Protein AF-A0A380X778-F1 (afdb_monomer)

Secondary structure (DSSP, 8-state):
-EEEETTS-EEEEEEE-TTSEEEEEE--SSSS-EEEEEETTSPPPB-TT-PBPTT---EE-TT------

Solvent-accessible surface area (backbone atoms only — not comparable to full-atom values): 4316 Å² total; per-residue (Å²): 89,80,43,36,30,70,86,70,40,48,28,33,48,79,46,75,46,98,84,49,33,29,37,32,42,35,64,58,97,51,98,66,66,51,76,48,70,25,36,70,86,29,42,66,64,52,51,98,86,69,44,75,53,91,89,68,70,38,51,49,70,94,82,76,84,76,81,85,132

Radius of gyration: 12.88 Å; Cα contacts (8 Å, |Δi|>4): 119; chains: 1; bounding box: 30×42×26 Å

Foldseek 3Di:
DWWAWQVRWIWDFPDADPVQKTWIWTDDPDPGTDIAIDGNVQHHDAPPVRHDPVVHIGTDDPPPPDDDD

pLDDT: mean 79.56, std 14.52, range [34.69, 94.56]

Sequence (69 aa):
MKVTLRNGNYAEIVYESPFGKLLVVEQTDSELPA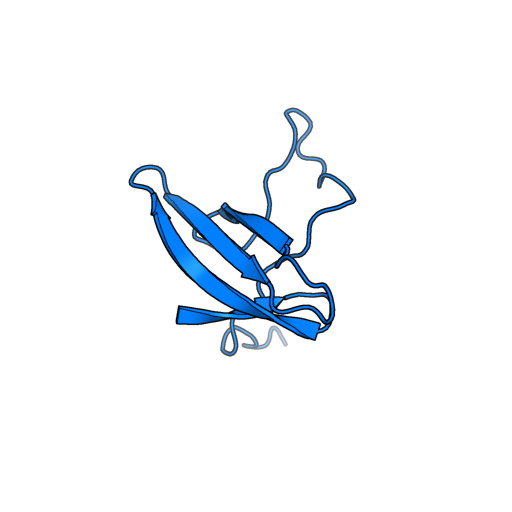VHWHNADGSYHKDEDNQVISNELDIIWEGQNEVTV

Structure (mmCIF, N/CA/C/O backbone):
data_AF-A0A380X778-F1
#
_entry.id   AF-A0A380X778-F1
#
loop_
_atom_site.group_PDB
_atom_site.id
_atom_site.type_symbol
_atom_site.label_atom_id
_atom_site.label_alt_id
_atom_site.label_comp_id
_atom_site.label_asym_id
_atom_site.label_entity_id
_atom_site.label_seq_id
_atom_site.pdbx_PDB_ins_code
_atom_site.Cartn_x
_atom_site.Cartn_y
_atom_site.Cartn_z
_atom_site.occupancy
_atom_site.B_iso_or_equiv
_atom_site.auth_seq_id
_atom_site.auth_comp_id
_atom_site.auth_asym_id
_atom_site.auth_atom_id
_atom_site.pdbx_PDB_model_num
ATOM 1 N N . MET A 1 1 ? -6.875 1.826 -6.443 1.00 83.44 1 MET A N 1
ATOM 2 C CA . MET A 1 1 ? -7.209 0.373 -6.401 1.00 83.44 1 MET A CA 1
ATOM 3 C C . MET A 1 1 ? -7.311 -0.036 -4.942 1.00 83.44 1 MET A C 1
ATOM 5 O O . MET A 1 1 ? -6.394 0.290 -4.200 1.00 83.44 1 MET A O 1
ATOM 9 N N . LYS A 1 2 ? -8.413 -0.664 -4.512 1.00 87.00 2 LYS A N 1
ATOM 10 C CA . LYS A 1 2 ? -8.619 -1.027 -3.101 1.00 87.00 2 LYS A CA 1
ATOM 11 C C . LYS A 1 2 ? -8.008 -2.397 -2.808 1.00 87.00 2 LYS A C 1
ATOM 13 O O . LYS A 1 2 ? -8.205 -3.319 -3.593 1.00 87.00 2 LYS A O 1
ATOM 18 N N . VAL A 1 3 ? -7.288 -2.503 -1.699 1.00 88.69 3 VAL A N 1
ATOM 19 C CA . VAL A 1 3 ? -6.605 -3.716 -1.241 1.00 88.69 3 VAL A CA 1
ATOM 20 C C . VAL A 1 3 ? -6.867 -3.951 0.243 1.00 88.69 3 VAL A C 1
ATOM 22 O O . VAL A 1 3 ? -7.269 -3.034 0.965 1.00 88.69 3 VAL A O 1
ATOM 25 N N . THR A 1 4 ? -6.639 -5.179 0.692 1.00 89.50 4 THR A N 1
ATOM 26 C CA . THR A 1 4 ? -6.703 -5.553 2.106 1.00 89.50 4 THR A CA 1
ATOM 27 C C . THR A 1 4 ? -5.279 -5.724 2.613 1.00 89.50 4 THR A C 1
ATOM 29 O O . THR A 1 4 ? -4.472 -6.382 1.964 1.00 89.50 4 THR A O 1
ATOM 32 N N . LEU A 1 5 ? -4.950 -5.121 3.749 1.00 86.62 5 LEU A N 1
ATOM 33 C CA . LEU A 1 5 ? -3.663 -5.298 4.411 1.00 86.62 5 LEU A CA 1
ATOM 34 C C . LEU A 1 5 ? -3.707 -6.496 5.363 1.00 86.62 5 LEU A C 1
ATOM 36 O O . LEU A 1 5 ? -4.771 -6.933 5.802 1.00 86.62 5 LEU A O 1
ATOM 40 N N . ARG A 1 6 ? -2.538 -7.021 5.734 1.00 84.56 6 ARG A N 1
ATOM 41 C CA . ARG A 1 6 ? -2.414 -8.194 6.615 1.00 84.56 6 ARG A CA 1
ATOM 42 C C . ARG A 1 6 ? -3.007 -8.013 8.013 1.00 84.56 6 ARG A C 1
ATOM 44 O O . ARG A 1 6 ? -3.376 -8.998 8.648 1.00 84.56 6 ARG A O 1
ATOM 51 N N . ASN A 1 7 ? -3.124 -6.776 8.487 1.00 84.00 7 ASN A N 1
ATOM 52 C CA . ASN A 1 7 ? -3.830 -6.456 9.731 1.00 84.00 7 ASN A CA 1
ATOM 53 C C . ASN A 1 7 ? -5.365 -6.480 9.592 1.00 84.00 7 ASN A C 1
ATOM 55 O O . ASN A 1 7 ? -6.058 -6.267 10.582 1.00 84.00 7 ASN A O 1
ATOM 59 N N . GLY A 1 8 ? -5.896 -6.738 8.394 1.00 85.81 8 GLY A N 1
ATOM 60 C CA . GLY A 1 8 ? -7.326 -6.751 8.093 1.00 85.81 8 GLY A CA 1
ATOM 61 C C . GLY A 1 8 ? -7.899 -5.391 7.693 1.00 85.81 8 GLY A C 1
ATOM 62 O O . GLY A 1 8 ? -9.072 -5.326 7.325 1.00 85.81 8 GLY A O 1
ATOM 63 N N . ASN A 1 9 ? -7.102 -4.320 7.726 1.00 89.19 9 ASN A N 1
ATOM 64 C CA . ASN A 1 9 ? -7.562 -2.996 7.325 1.00 89.19 9 ASN A CA 1
ATOM 65 C C . ASN A 1 9 ? -7.599 -2.860 5.804 1.00 89.19 9 ASN A C 1
ATOM 67 O O . ASN A 1 9 ? -6.844 -3.495 5.065 1.00 89.19 9 ASN A O 1
ATOM 71 N N . TYR A 1 10 ? -8.483 -1.988 5.330 1.00 91.00 10 TYR A N 1
ATOM 72 C CA . TYR A 1 10 ? -8.530 -1.633 3.921 1.00 91.00 10 TYR A CA 1
ATOM 73 C C . TYR A 1 10 ? -7.551 -0.511 3.621 1.00 91.00 10 TYR A C 1
ATOM 75 O O . TYR A 1 10 ? -7.428 0.451 4.380 1.00 91.00 10 TYR A O 1
ATOM 83 N N . ALA A 1 11 ? -6.939 -0.587 2.450 1.00 91.06 11 ALA A N 1
ATOM 84 C CA . ALA A 1 11 ? -6.095 0.473 1.948 1.00 91.06 11 ALA A CA 1
ATOM 85 C C . ALA A 1 11 ? -6.342 0.741 0.465 1.00 91.06 11 ALA A C 1
ATOM 87 O O . ALA A 1 11 ? -6.919 -0.075 -0.260 1.00 91.06 11 ALA A O 1
ATOM 88 N N . GLU A 1 12 ? -5.915 1.912 0.014 1.00 93.38 12 GLU A N 1
ATOM 89 C CA . GLU A 1 12 ? -5.967 2.300 -1.385 1.00 93.38 12 GLU A CA 1
ATOM 90 C C . GLU A 1 12 ? -4.562 2.52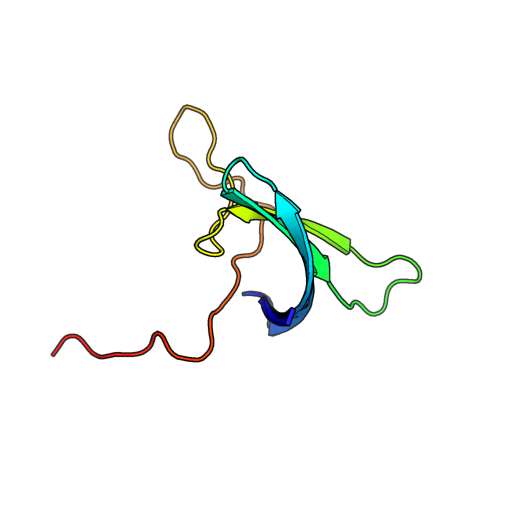6 -1.932 1.00 93.38 12 GLU A C 1
ATOM 92 O O . GLU A 1 12 ? -3.775 3.280 -1.367 1.00 93.38 12 GLU A O 1
ATOM 97 N N . ILE A 1 13 ? -4.262 1.896 -3.067 1.00 92.38 13 ILE A N 1
ATOM 98 C CA . ILE A 1 13 ? -3.086 2.236 -3.866 1.00 92.38 13 ILE A CA 1
ATOM 99 C C . ILE A 1 13 ? -3.393 3.534 -4.605 1.00 92.38 13 ILE A C 1
ATOM 101 O O . ILE A 1 13 ? -4.275 3.557 -5.474 1.00 92.38 13 ILE A O 1
ATOM 105 N N . VAL A 1 14 ? -2.657 4.587 -4.251 1.00 94.56 14 VAL A N 1
ATOM 106 C CA . VAL A 1 14 ? -2.829 5.947 -4.785 1.00 94.56 14 VAL A CA 1
ATOM 107 C C . VAL A 1 14 ? -1.748 6.328 -5.795 1.00 94.56 14 VAL A C 1
ATOM 109 O O . VAL A 1 14 ? -1.927 7.276 -6.555 1.00 94.56 14 VAL A O 1
ATOM 112 N N . TYR A 1 15 ? -0.631 5.596 -5.822 1.00 93.75 15 TYR A N 1
ATOM 113 C CA . TYR A 1 15 ? 0.449 5.820 -6.777 1.00 93.75 15 TYR A CA 1
ATOM 114 C C . TYR A 1 15 ? 1.252 4.542 -7.028 1.00 93.75 15 TYR A C 1
ATOM 116 O O . TYR A 1 15 ? 1.568 3.807 -6.094 1.00 93.75 15 TYR A O 1
ATOM 124 N N . GLU A 1 16 ? 1.609 4.315 -8.291 1.00 94.06 16 GLU A N 1
ATOM 125 C CA . GLU A 1 16 ? 2.566 3.300 -8.725 1.00 94.06 16 GLU A CA 1
ATOM 126 C C . GLU A 1 16 ? 3.773 4.007 -9.344 1.00 94.06 16 GLU A C 1
ATOM 128 O O . GLU A 1 16 ? 3.648 4.823 -10.261 1.00 94.06 16 GLU A O 1
ATOM 133 N N . SER A 1 17 ? 4.951 3.729 -8.800 1.00 91.69 17 SER A N 1
ATOM 134 C CA . SER A 1 17 ? 6.196 4.340 -9.231 1.00 91.69 17 SER A CA 1
ATOM 135 C C . SER A 1 17 ? 6.776 3.630 -10.459 1.00 91.69 17 SER A C 1
ATOM 137 O O . SER A 1 17 ? 6.619 2.417 -10.611 1.00 91.69 17 SER A O 1
ATOM 139 N N . PRO A 1 18 ? 7.559 4.332 -11.302 1.00 92.44 18 PRO A N 1
ATOM 140 C CA . PRO A 1 18 ? 8.222 3.717 -12.456 1.00 92.44 18 PRO A CA 1
ATOM 141 C C . PRO A 1 18 ? 9.323 2.712 -12.070 1.00 92.44 18 PRO A C 1
ATOM 143 O O . PRO A 1 18 ? 9.876 2.044 -12.937 1.00 92.44 18 PRO A O 1
ATOM 146 N N . PHE A 1 19 ? 9.660 2.610 -10.783 1.00 88.56 19 PHE A N 1
ATOM 147 C CA . PHE A 1 19 ? 10.636 1.672 -10.225 1.00 88.56 19 PHE A CA 1
ATOM 148 C C . PHE A 1 19 ? 9.960 0.536 -9.433 1.00 88.56 19 PHE A C 1
ATOM 150 O O . PHE A 1 19 ? 10.601 -0.109 -8.605 1.00 88.56 19 PHE A O 1
ATOM 157 N N . GLY A 1 20 ? 8.669 0.287 -9.688 1.00 87.50 20 GLY A N 1
ATOM 158 C CA . GLY A 1 20 ? 7.949 -0.883 -9.183 1.00 87.50 20 GLY A CA 1
ATOM 159 C C . GLY A 1 20 ? 7.583 -0.798 -7.704 1.00 87.50 20 GLY A C 1
ATOM 160 O O . GLY A 1 20 ? 7.652 -1.809 -7.004 1.00 87.50 20 GLY A O 1
ATOM 161 N N . LYS A 1 21 ? 7.235 0.399 -7.212 1.00 89.56 21 LYS A N 1
ATOM 162 C CA . LYS A 1 21 ? 6.769 0.612 -5.833 1.00 89.56 21 LYS A CA 1
ATOM 163 C C . LYS A 1 21 ? 5.355 1.169 -5.798 1.00 89.56 21 LYS A C 1
ATOM 165 O O . LYS A 1 21 ? 5.001 2.002 -6.625 1.00 89.56 21 LYS A O 1
ATOM 170 N N . LEU A 1 22 ? 4.580 0.754 -4.807 1.00 91.62 22 LEU A N 1
ATOM 171 C CA . LEU A 1 22 ? 3.212 1.208 -4.580 1.00 91.62 22 LEU A CA 1
ATOM 172 C C . LEU A 1 22 ? 3.169 2.106 -3.346 1.00 91.62 22 LEU A C 1
ATOM 174 O O . LEU A 1 22 ? 3.689 1.729 -2.298 1.00 91.62 22 LEU A O 1
ATOM 178 N N . LEU A 1 23 ? 2.525 3.264 -3.465 1.00 91.62 23 LEU A N 1
ATOM 179 C CA . LEU A 1 23 ? 2.136 4.091 -2.328 1.00 91.62 23 LEU A CA 1
ATOM 180 C C . LEU A 1 23 ? 0.712 3.726 -1.925 1.00 91.62 23 LEU A C 1
ATOM 182 O O . LEU A 1 23 ? -0.216 3.816 -2.738 1.00 91.62 23 LEU A O 1
ATOM 186 N N . VAL A 1 24 ? 0.553 3.338 -0.669 1.00 91.50 24 VAL A N 1
ATOM 187 C CA . VAL A 1 24 ? -0.687 2.797 -0.126 1.00 91.50 24 VAL A CA 1
ATOM 188 C C . VAL A 1 24 ? -1.152 3.663 1.037 1.00 91.50 24 VAL A C 1
ATOM 190 O O . VAL A 1 24 ? -0.366 3.997 1.919 1.00 91.50 24 VAL A O 1
ATOM 193 N N . VAL A 1 25 ? -2.430 4.034 1.029 1.00 92.75 25 VAL A N 1
ATOM 194 C CA . VAL A 1 25 ? -3.076 4.820 2.086 1.00 92.75 25 VAL A CA 1
ATOM 195 C C . VAL A 1 25 ? -4.054 3.921 2.829 1.00 92.75 25 VAL A C 1
ATOM 197 O O . VAL A 1 25 ? -5.079 3.515 2.279 1.00 92.75 25 VAL A O 1
ATOM 200 N N . GLU A 1 26 ? -3.718 3.590 4.069 1.00 91.88 26 GLU A N 1
ATOM 201 C CA . GLU A 1 26 ? -4.523 2.759 4.958 1.00 91.88 26 GLU A CA 1
ATOM 202 C C . GLU A 1 26 ? -5.619 3.588 5.630 1.00 91.88 26 GLU A C 1
ATOM 204 O O . GLU A 1 26 ? -5.366 4.638 6.230 1.00 91.88 26 GLU A O 1
ATOM 209 N N . GLN A 1 27 ? -6.850 3.086 5.550 1.00 88.00 27 GLN A N 1
ATOM 210 C CA . GLN A 1 27 ? -7.985 3.654 6.261 1.00 88.00 27 GLN A CA 1
ATOM 211 C C . GLN A 1 27 ? -7.954 3.152 7.704 1.00 88.00 27 GLN A C 1
ATOM 213 O O . GLN A 1 27 ? -8.076 1.954 7.956 1.00 88.00 27 GLN A O 1
ATOM 218 N N . THR A 1 28 ? -7.787 4.077 8.643 1.00 87.06 28 THR A N 1
ATOM 219 C CA . THR A 1 28 ? -7.763 3.803 10.084 1.00 87.06 28 THR A CA 1
ATOM 220 C C . THR A 1 28 ? -8.764 4.717 10.787 1.00 87.06 28 THR A C 1
ATOM 222 O O . THR A 1 28 ? -9.220 5.694 10.199 1.00 87.06 28 THR A O 1
ATOM 225 N N . ASP A 1 29 ? -9.063 4.449 12.058 1.00 86.44 29 ASP A N 1
ATOM 226 C CA . ASP A 1 29 ? -9.908 5.327 12.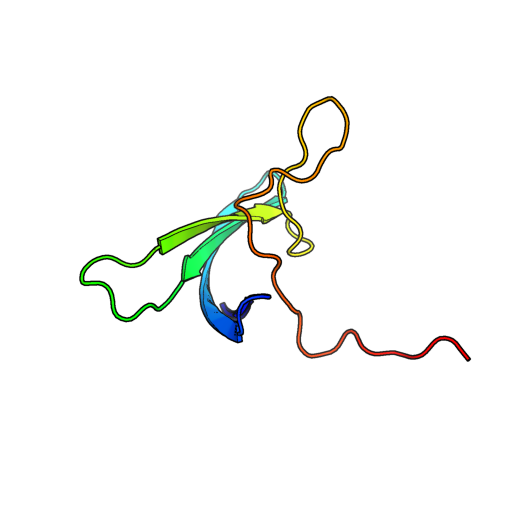886 1.00 86.44 29 ASP A CA 1
ATOM 227 C C . ASP A 1 29 ? -9.179 6.609 13.359 1.00 86.44 29 ASP A C 1
ATOM 229 O O . ASP A 1 29 ? -9.712 7.381 14.158 1.00 86.44 29 ASP A O 1
ATOM 233 N N . SER A 1 30 ? -7.942 6.834 12.902 1.00 85.44 30 SER A N 1
ATOM 234 C CA . SER A 1 30 ? -7.145 8.030 13.191 1.00 85.44 30 SER A CA 1
ATOM 235 C C . SER A 1 30 ? -7.592 9.226 12.343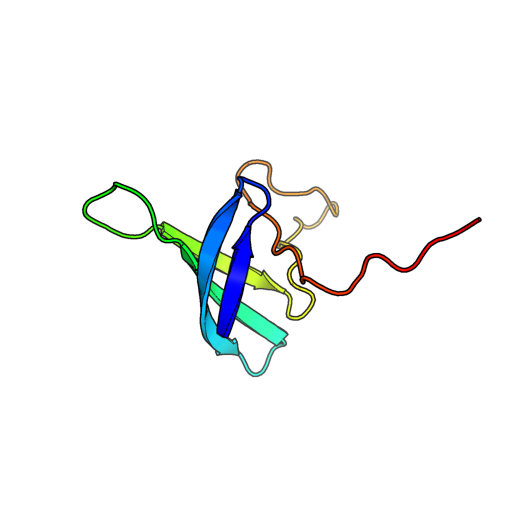 1.00 85.44 30 SER A C 1
ATOM 237 O O . SER A 1 30 ? -8.067 9.070 11.221 1.00 85.44 30 SER A O 1
ATOM 239 N N . GLU A 1 31 ? -7.368 10.443 12.851 1.00 84.44 31 GLU A N 1
ATOM 240 C CA . GLU A 1 31 ? -7.594 11.690 12.101 1.00 84.44 31 GLU A CA 1
ATOM 241 C C . GLU A 1 31 ? -6.753 11.751 10.817 1.00 84.44 31 GLU A C 1
ATOM 243 O O . GLU A 1 31 ? -7.205 12.262 9.792 1.00 84.44 31 GLU A O 1
ATOM 248 N N . LEU A 1 32 ? -5.532 11.209 10.866 1.00 86.25 32 LEU A N 1
ATOM 249 C CA . LEU A 1 32 ? -4.637 11.125 9.717 1.00 86.25 32 LEU A CA 1
ATOM 250 C C . LEU A 1 32 ? -4.475 9.666 9.279 1.00 86.25 32 LEU A C 1
ATOM 252 O O . LEU A 1 32 ? -4.175 8.820 10.131 1.00 86.25 32 LEU A O 1
ATOM 256 N N . PRO A 1 33 ? -4.627 9.365 7.975 1.00 87.56 33 PRO A N 1
ATOM 257 C CA . PRO A 1 33 ? -4.433 8.016 7.469 1.00 87.56 33 PRO A CA 1
ATOM 258 C C . PRO A 1 33 ? -2.960 7.608 7.561 1.00 87.56 33 PRO A C 1
ATOM 260 O O . PRO A 1 33 ? -2.058 8.445 7.450 1.00 87.56 33 PRO A O 1
ATOM 263 N N . ALA A 1 34 ? -2.714 6.309 7.726 1.00 89.25 34 ALA A N 1
ATOM 264 C CA . ALA A 1 34 ? -1.365 5.763 7.659 1.00 89.25 34 ALA A CA 1
ATOM 265 C C . ALA A 1 34 ? -0.950 5.563 6.193 1.00 89.25 34 ALA A C 1
ATOM 267 O O . ALA A 1 34 ? -1.772 5.224 5.339 1.00 89.25 34 ALA A O 1
ATOM 268 N N . VAL A 1 35 ? 0.325 5.812 5.892 1.00 89.25 35 VAL A N 1
ATOM 269 C CA . VAL A 1 35 ? 0.865 5.777 4.529 1.00 89.25 35 VAL A CA 1
ATOM 270 C C . VAL A 1 35 ? 2.054 4.830 4.477 1.00 89.25 35 VAL A C 1
ATOM 272 O O . VAL A 1 35 ? 2.993 4.973 5.258 1.00 89.25 35 VAL A O 1
ATOM 275 N N . HIS A 1 36 ? 2.021 3.906 3.518 1.00 86.62 36 HIS A N 1
ATOM 276 C CA . HIS A 1 36 ? 2.949 2.781 3.412 1.00 86.62 36 HIS A CA 1
ATOM 277 C C . HIS A 1 36 ? 3.517 2.655 1.996 1.00 86.62 36 HIS A C 1
ATOM 279 O O . HIS A 1 36 ? 2.829 2.945 1.014 1.00 86.62 36 HIS A O 1
ATOM 285 N N . TRP A 1 37 ? 4.767 2.198 1.880 1.00 87.69 37 TRP A N 1
ATOM 286 C CA . TRP A 1 37 ? 5.406 1.891 0.596 1.00 87.69 37 TRP A CA 1
ATOM 287 C C . TRP A 1 37 ? 5.608 0.387 0.426 1.00 87.69 37 TRP A C 1
ATOM 289 O O . TRP A 1 37 ? 6.311 -0.241 1.213 1.00 87.69 37 TRP A O 1
ATOM 299 N N . HIS A 1 38 ? 5.093 -0.161 -0.670 1.00 87.25 38 HIS A N 1
ATOM 300 C CA . HIS A 1 38 ? 5.200 -1.580 -1.013 1.00 87.25 38 HIS A CA 1
ATOM 301 C C . HIS A 1 38 ? 5.982 -1.788 -2.303 1.00 87.25 38 HIS A C 1
ATOM 303 O O . HIS A 1 38 ? 6.125 -0.880 -3.122 1.00 87.25 38 HIS A O 1
ATOM 309 N N . ASN A 1 39 ? 6.456 -3.007 -2.512 1.00 87.44 39 ASN A N 1
ATOM 310 C CA . ASN A 1 39 ? 6.823 -3.512 -3.826 1.00 87.44 39 ASN A CA 1
ATOM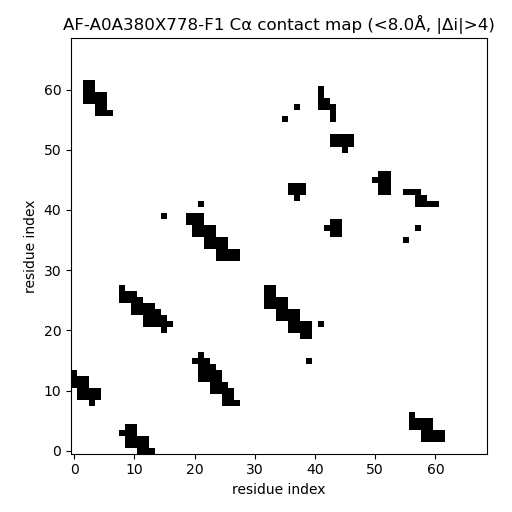 311 C C . ASN A 1 39 ? 5.569 -3.682 -4.698 1.00 87.44 39 ASN A C 1
ATOM 313 O O . ASN A 1 39 ? 4.456 -3.807 -4.189 1.00 87.44 39 ASN A 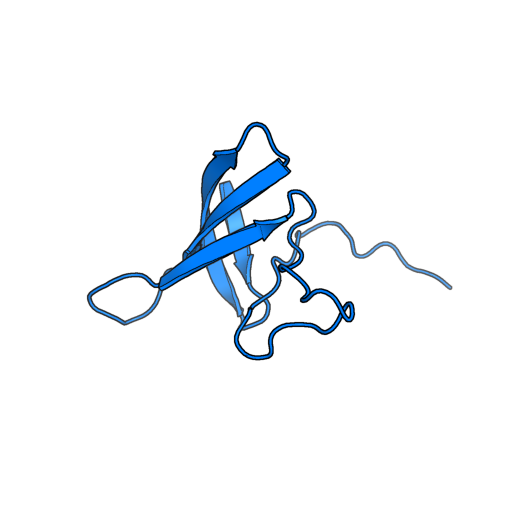O 1
ATOM 317 N N . ALA A 1 40 ? 5.745 -3.720 -6.020 1.00 86.88 40 ALA A N 1
ATOM 318 C CA . ALA A 1 40 ? 4.656 -3.955 -6.972 1.00 86.88 40 ALA A CA 1
ATOM 319 C C . ALA A 1 40 ? 3.924 -5.293 -6.750 1.00 86.88 40 ALA A C 1
ATOM 321 O O . ALA A 1 40 ? 2.745 -5.403 -7.068 1.00 86.88 40 ALA A O 1
ATOM 322 N N . ASP A 1 41 ? 4.596 -6.290 -6.167 1.00 83.75 41 ASP A N 1
ATOM 323 C CA . ASP A 1 41 ? 3.985 -7.565 -5.775 1.00 83.75 41 ASP A CA 1
ATOM 324 C C . ASP A 1 41 ? 3.191 -7.488 -4.453 1.00 83.75 41 ASP A C 1
ATOM 326 O O . ASP A 1 41 ? 2.596 -8.476 -4.031 1.00 83.75 41 ASP A O 1
ATOM 330 N N . GLY A 1 42 ? 3.136 -6.319 -3.807 1.00 78.12 42 GLY A N 1
ATOM 331 C CA . GLY A 1 42 ? 2.419 -6.082 -2.553 1.00 78.12 42 GLY A CA 1
ATOM 332 C C . GLY A 1 42 ? 3.217 -6.394 -1.283 1.00 78.12 42 GLY A C 1
ATOM 333 O O . GLY A 1 42 ? 2.761 -6.061 -0.185 1.00 78.12 42 GLY A O 1
ATOM 334 N N . SER A 1 43 ? 4.412 -6.979 -1.413 1.00 79.38 43 SER A N 1
ATOM 335 C CA . SER A 1 43 ? 5.313 -7.231 -0.284 1.00 79.38 43 SER A CA 1
ATOM 336 C C . SER A 1 43 ? 6.030 -5.961 0.170 1.00 79.38 43 SER A C 1
ATOM 338 O O . SER A 1 43 ? 6.086 -4.961 -0.551 1.00 79.38 43 SER A O 1
ATOM 340 N N . TYR A 1 44 ? 6.604 -5.992 1.367 1.00 75.12 44 TYR A N 1
ATOM 341 C CA . TYR A 1 44 ? 7.354 -4.858 1.891 1.00 75.12 44 TYR A CA 1
ATOM 342 C C . TYR A 1 44 ? 8.829 -4.810 1.502 1.00 75.12 44 TYR A C 1
ATOM 344 O O . TYR A 1 44 ? 9.400 -5.737 0.920 1.00 75.12 44 TYR A O 1
ATOM 352 N N . HIS A 1 45 ? 9.450 -3.677 1.827 1.00 71.81 45 HIS A N 1
ATOM 353 C CA . HIS A 1 45 ? 10.886 -3.533 1.712 1.00 71.81 45 HIS A CA 1
ATOM 354 C C . HIS A 1 45 ? 11.564 -4.422 2.746 1.00 71.81 45 HIS A C 1
ATOM 356 O O . HIS A 1 45 ? 11.165 -4.511 3.904 1.00 71.81 45 HIS A O 1
ATOM 362 N N . LYS A 1 46 ? 12.610 -5.097 2.295 1.00 73.62 46 LYS A N 1
ATOM 363 C CA . LYS A 1 46 ? 13.520 -5.804 3.179 1.00 73.62 46 LYS A CA 1
ATOM 364 C C . LYS A 1 46 ? 14.781 -4.972 3.319 1.00 73.62 46 LYS A C 1
ATOM 366 O O . LYS A 1 46 ? 15.125 -4.227 2.396 1.00 73.62 46 LYS A O 1
ATOM 371 N N . ASP A 1 47 ? 15.438 -5.085 4.463 1.00 76.50 47 ASP A N 1
ATOM 372 C CA . ASP A 1 47 ? 16.759 -4.494 4.640 1.00 76.50 47 ASP A CA 1
ATOM 373 C C . ASP A 1 47 ? 17.819 -5.213 3.781 1.00 76.50 47 ASP A C 1
ATOM 375 O O . ASP A 1 47 ? 17.527 -6.154 3.032 1.00 76.50 47 ASP A O 1
ATOM 379 N N . GLU A 1 48 ? 19.064 -4.748 3.867 1.00 81.88 48 GLU A N 1
ATOM 380 C CA . GLU A 1 48 ? 20.195 -5.319 3.123 1.00 81.88 48 GLU A CA 1
ATOM 381 C C . GLU A 1 48 ? 20.464 -6.791 3.487 1.00 81.88 48 GLU A C 1
ATOM 383 O O . GLU A 1 48 ? 20.991 -7.541 2.664 1.00 81.88 48 GLU A O 1
ATOM 388 N N . ASP A 1 49 ? 20.026 -7.226 4.671 1.00 86.00 49 ASP A N 1
ATOM 389 C CA . ASP A 1 49 ? 20.120 -8.601 5.164 1.00 86.00 49 ASP A CA 1
ATOM 390 C C . ASP A 1 49 ? 18.880 -9.445 4.804 1.00 86.00 49 ASP A C 1
ATOM 392 O O . ASP A 1 49 ? 18.732 -10.585 5.259 1.00 86.00 49 ASP A O 1
ATOM 396 N N . ASN A 1 50 ? 17.987 -8.916 3.955 1.00 71.06 50 ASN A N 1
ATOM 397 C CA . ASN A 1 50 ? 16.745 -9.552 3.515 1.00 71.06 50 ASN A CA 1
ATOM 398 C C . ASN A 1 50 ? 15.776 -9.858 4.682 1.00 71.06 50 ASN A C 1
ATOM 400 O O . ASN A 1 50 ? 14.920 -10.745 4.569 1.00 71.06 50 ASN A O 1
ATOM 404 N N . GLN A 1 51 ? 15.881 -9.120 5.790 1.00 75.94 51 GLN A N 1
ATOM 405 C CA . GLN A 1 51 ? 14.939 -9.186 6.901 1.00 75.94 51 GLN A CA 1
ATOM 406 C C . GLN A 1 51 ? 13.736 -8.284 6.635 1.00 75.94 51 GLN A C 1
ATOM 408 O O . GLN A 1 51 ? 13.850 -7.187 6.088 1.00 75.94 51 GLN A O 1
ATOM 413 N N . VAL A 1 52 ? 12.555 -8.772 7.021 1.00 66.31 52 VAL A N 1
ATOM 414 C CA . VAL A 1 52 ? 11.333 -7.966 7.001 1.00 66.31 52 VAL A CA 1
ATOM 415 C C . VAL A 1 52 ? 11.441 -6.933 8.113 1.00 66.31 52 VAL A C 1
ATOM 417 O O . VAL A 1 52 ? 11.649 -7.288 9.275 1.00 66.31 52 VAL A O 1
ATOM 420 N N . ILE A 1 53 ? 11.277 -5.663 7.762 1.00 67.00 53 ILE A N 1
ATOM 421 C CA . ILE A 1 53 ? 11.242 -4.581 8.739 1.00 67.00 53 ILE A CA 1
ATOM 422 C C . ILE A 1 53 ? 9.939 -4.752 9.536 1.00 67.00 53 ILE A C 1
ATOM 424 O O . ILE A 1 53 ? 8.842 -4.728 8.995 1.00 67.00 53 ILE A O 1
ATOM 428 N N . SER A 1 54 ? 10.049 -5.009 10.837 1.00 53.91 54 SER A N 1
ATOM 429 C CA . SER A 1 54 ? 8.988 -5.607 11.669 1.00 53.91 54 SER A CA 1
ATOM 430 C C . SER A 1 54 ? 7.719 -4.766 11.891 1.00 53.91 54 SER A C 1
ATOM 432 O O . SER A 1 54 ? 6.782 -5.251 12.522 1.00 53.91 54 SER A O 1
ATOM 434 N N . ASN A 1 55 ? 7.658 -3.540 11.367 1.00 57.69 55 ASN A N 1
ATOM 435 C CA . ASN A 1 55 ? 6.521 -2.620 11.515 1.00 57.69 55 ASN A CA 1
ATOM 436 C C . ASN A 1 55 ? 5.687 -2.475 10.233 1.00 57.69 55 ASN A C 1
ATOM 438 O O . ASN A 1 55 ? 4.943 -1.508 10.084 1.00 57.69 55 ASN A O 1
ATOM 442 N N . GLU A 1 56 ? 5.832 -3.409 9.302 1.00 64.31 56 GLU A N 1
ATOM 443 C CA . GLU A 1 56 ? 5.377 -3.255 7.929 1.00 64.31 56 GLU A CA 1
ATOM 444 C C . GLU A 1 56 ? 4.316 -4.326 7.550 1.00 64.31 56 GLU A C 1
ATOM 446 O O . GLU A 1 56 ? 4.479 -5.517 7.811 1.00 64.31 56 GLU A O 1
ATOM 451 N N . LEU A 1 57 ? 3.166 -3.887 7.013 1.00 72.25 57 LEU A N 1
ATOM 452 C CA . LEU A 1 57 ? 1.933 -4.665 6.763 1.00 72.25 57 LEU A CA 1
ATOM 453 C C . LEU A 1 57 ? 1.736 -5.128 5.306 1.00 72.25 57 LEU A C 1
ATOM 455 O O . LEU A 1 57 ? 1.287 -4.334 4.504 1.00 72.25 57 LEU A O 1
ATOM 459 N N . ASP A 1 58 ? 1.924 -6.397 4.940 1.00 77.81 58 ASP A N 1
ATOM 460 C CA . ASP A 1 58 ? 1.747 -6.852 3.536 1.00 77.81 58 ASP A CA 1
ATOM 461 C C . ASP A 1 58 ? 0.352 -6.572 2.916 1.00 77.81 58 ASP A C 1
ATOM 463 O O . ASP A 1 58 ? -0.670 -6.654 3.607 1.00 77.81 58 ASP A O 1
ATOM 467 N N . ILE A 1 59 ? 0.297 -6.336 1.593 1.00 80.12 59 ILE A N 1
ATOM 468 C CA . ILE A 1 59 ? -0.954 -6.367 0.811 1.00 80.12 59 ILE A CA 1
ATOM 469 C C . ILE A 1 59 ? -1.370 -7.821 0.560 1.00 80.12 59 ILE A C 1
ATOM 471 O O . ILE A 1 59 ? -0.598 -8.632 0.052 1.00 80.12 59 ILE A O 1
ATOM 475 N N . ILE A 1 60 ? -2.632 -8.129 0.843 1.00 79.88 60 ILE A N 1
ATOM 476 C CA . ILE A 1 60 ? -3.292 -9.374 0.463 1.00 79.88 60 ILE A CA 1
ATOM 477 C C . ILE A 1 60 ? -4.065 -9.132 -0.836 1.00 79.88 60 ILE A C 1
ATOM 479 O O . ILE A 1 60 ? -5.073 -8.422 -0.862 1.00 79.88 60 ILE A O 1
ATOM 483 N N . TRP A 1 61 ? -3.610 -9.757 -1.920 1.00 75.38 61 TRP A N 1
ATOM 484 C CA . TRP A 1 61 ? -4.338 -9.791 -3.185 1.00 75.38 61 TRP A CA 1
ATOM 485 C C . TRP A 1 61 ? -5.464 -10.827 -3.104 1.00 75.38 61 TRP A C 1
ATOM 487 O O . TRP A 1 61 ? -5.207 -12.033 -3.045 1.00 75.38 61 TRP A O 1
ATOM 497 N N . GLU A 1 62 ? -6.722 -10.380 -3.101 1.00 65.88 62 GLU A N 1
ATOM 498 C CA . GLU A 1 62 ? -7.865 -11.292 -3.207 1.00 65.88 62 GLU A CA 1
ATOM 499 C C . GLU A 1 62 ? -7.835 -11.976 -4.585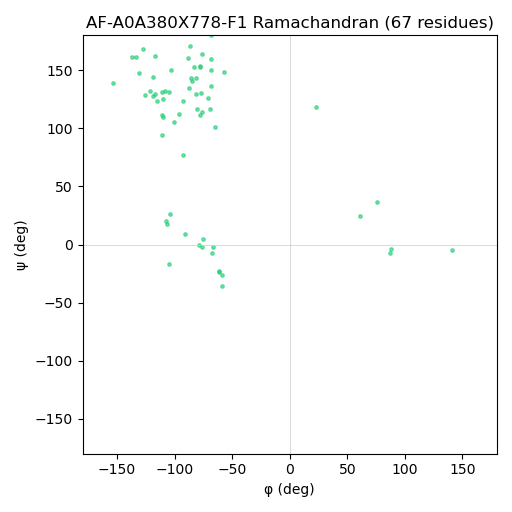 1.00 65.88 62 GLU A C 1
ATOM 501 O O . GLU A 1 62 ? -8.164 -11.370 -5.603 1.00 65.88 62 GLU A O 1
ATOM 506 N N . GLY A 1 63 ? -7.367 -13.230 -4.620 1.00 58.12 63 GLY A N 1
ATOM 507 C CA . GLY A 1 63 ? -7.231 -14.021 -5.850 1.00 58.12 63 GLY A CA 1
ATOM 508 C C . GLY A 1 63 ? -5.983 -14.907 -5.963 1.00 58.12 63 GLY A C 1
ATOM 509 O O . GLY A 1 63 ? -5.902 -15.671 -6.915 1.00 58.12 63 GLY A O 1
ATOM 510 N N . GLN A 1 64 ? -5.034 -14.867 -5.016 1.00 49.19 64 GLN A N 1
ATOM 511 C CA . GLN A 1 64 ? -3.837 -15.738 -5.031 1.00 49.19 64 GLN A CA 1
ATOM 512 C C . GLN A 1 64 ? -3.873 -16.910 -4.034 1.00 49.19 64 GLN A C 1
ATOM 514 O O . GLN A 1 64 ? -2.834 -17.429 -3.638 1.00 49.19 64 GLN A O 1
ATOM 519 N N . ASN A 1 65 ? -5.065 -17.385 -3.664 1.00 46.31 65 ASN A N 1
ATOM 520 C CA . ASN A 1 65 ? -5.204 -18.725 -3.091 1.00 46.31 65 ASN A CA 1
ATOM 521 C C . ASN A 1 65 ? -5.505 -19.732 -4.212 1.00 46.31 65 ASN A C 1
ATOM 523 O O . ASN A 1 65 ? -6.640 -20.177 -4.354 1.00 46.31 65 ASN A O 1
ATOM 527 N N . GLU A 1 66 ? -4.486 -20.123 -4.979 1.00 41.38 66 GLU A N 1
ATOM 528 C CA . GLU A 1 66 ? -4.496 -21.414 -5.677 1.00 41.38 66 GLU A CA 1
ATOM 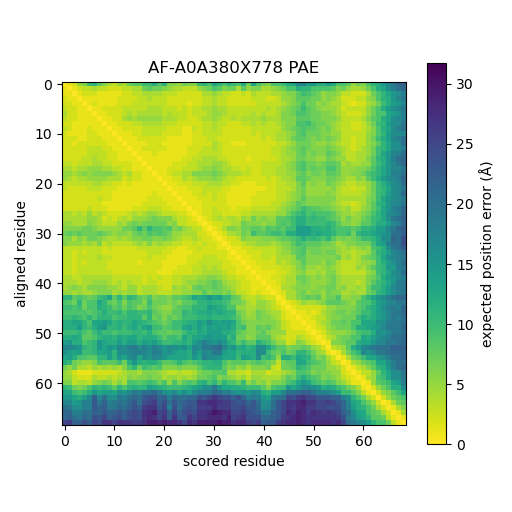529 C C . GLU A 1 66 ? -3.455 -22.345 -5.040 1.00 41.38 66 GLU A C 1
ATOM 531 O O . GLU A 1 66 ? -2.261 -22.282 -5.306 1.00 41.38 66 GLU A O 1
ATOM 536 N N . VAL A 1 67 ? -3.972 -23.143 -4.101 1.00 44.41 67 VAL A N 1
ATOM 537 C CA . VAL A 1 67 ? -3.692 -24.559 -3.813 1.00 44.41 67 VAL A CA 1
ATOM 538 C C . VAL A 1 67 ? -2.339 -25.125 -4.280 1.00 44.41 67 VAL A C 1
ATOM 540 O O . VAL A 1 67 ? -2.135 -25.359 -5.468 1.00 44.41 67 VAL A O 1
ATOM 543 N N . THR A 1 68 ? -1.525 -25.579 -3.323 1.00 34.69 68 THR A N 1
ATOM 544 C CA . THR A 1 68 ? -0.629 -26.726 -3.550 1.00 34.69 68 THR A CA 1
ATOM 545 C C . THR A 1 68 ? -1.141 -27.900 -2.715 1.00 34.69 68 THR A C 1
ATOM 547 O O . THR A 1 68 ? -1.138 -27.825 -1.485 1.00 34.69 68 THR A O 1
ATOM 550 N N . VAL A 1 69 ? -1.652 -28.934 -3.397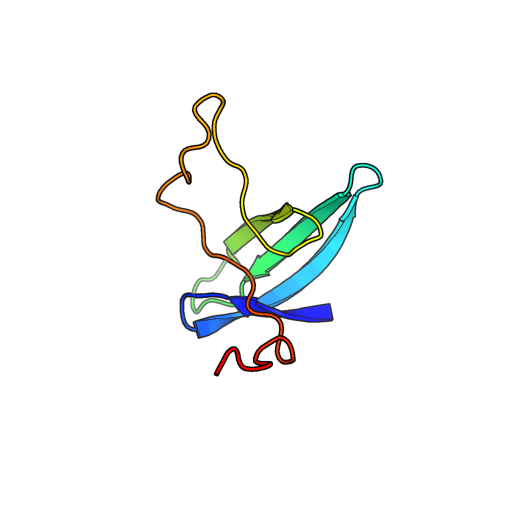 1.00 44.19 69 VAL A N 1
ATOM 551 C CA . VAL A 1 69 ? -1.940 -30.276 -2.847 1.00 44.19 69 VAL A CA 1
ATOM 552 C C . VAL A 1 69 ? -0.631 -31.022 -2.623 1.00 44.19 69 VAL A C 1
ATOM 554 O O . VAL A 1 69 ? 0.258 -30.886 -3.494 1.00 44.19 69 VAL A O 1
#

Nearest PDB structures (foldseek):
  6gbu-assembly1_B  TM=5.623E-01  e=2.902E-01  Homo sapiens
  1ue9-assembly1_A  TM=5.123E-01  e=8.422E-01  Homo sapiens
  8ck7-assembly1_B-2  TM=4.774E-01  e=7.091E+00  Gallus gallus
  5hlm-assembly1_C  TM=4.645E-01  e=8.389E+00  Gallus gallus

Mean predicted aligned error: 7.65 Å

Organism: Avibacterium paragallinarum (NCBI:txid728)